Protein AF-A0A6B2DP30-F1 (afdb_monomer)

Nearest PDB structures (foldseek):
  4ln9-assembly1_B  TM=9.507E-01  e=2.732E-04  Amycolatopsis mediterranei
  5o16-assembly1_A  TM=8.780E-01  e=4.757E-04  Sorangium cellulosum
  6obv-assembly2_D  TM=8.969E-01  e=2.341E-03  Actinomadura vulgaris
  5o16-assembly2_B  TM=8.701E-01  e=2.509E-03  Sorangium cellulosum

Foldseek 3Di:
DDDDDDDDDDDDPDDDDQAQDDDQCVVVVFDQPPDSFWGGWDCDPVDRDIDTDGDDDCSNPVCQCVCDDPNHRDRDPVVVVVVVD

Secondary structure (DSSP, 8-state):
-PPPPP-------SPPPPTT----GGGGTPEEEEETTEEEEEE-TTSS-EEEE----TTT-GGGGG-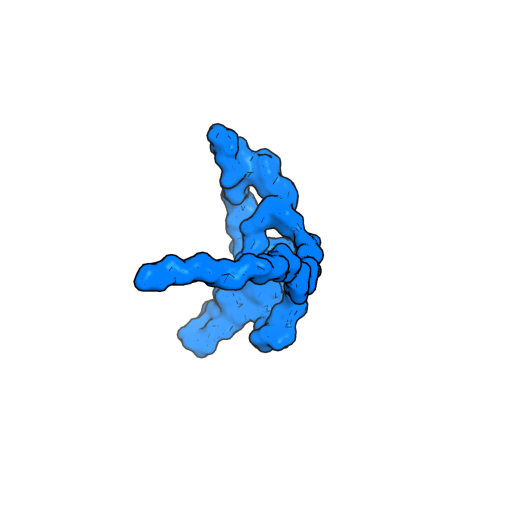EETTEE---HHHHHHTT-

Mean predicted aligned error: 6.68 Å

Radius of gyration: 19.58 Å; Cα contacts (8 Å, |Δi|>4): 80; chains: 1; bounding box: 40×49×52 Å

pLDDT: mean 89.42, std 7.94, range [62.16, 97.94]

Structure (mmCIF, N/CA/C/O backbone):
data_AF-A0A6B2DP30-F1
#
_entry.id   AF-A0A6B2DP30-F1
#
loop_
_atom_site.group_PDB
_atom_site.id
_atom_site.type_symbol
_atom_site.label_atom_id
_atom_site.label_alt_id
_atom_site.label_comp_id
_atom_site.label_asym_id
_atom_site.label_entity_id
_atom_site.label_seq_id
_atom_site.pdbx_PDB_ins_code
_atom_site.Cartn_x
_atom_site.Cartn_y
_atom_site.Cartn_z
_atom_site.occupancy
_atom_site.B_iso_or_equiv
_atom_site.auth_seq_id
_atom_site.auth_comp_id
_atom_site.auth_asym_id
_atom_site.auth_atom_id
_atom_site.pdbx_PDB_model_num
ATOM 1 N N . VAL A 1 1 ? -5.273 -39.362 27.756 1.00 71.25 1 VAL A N 1
ATOM 2 C CA . VAL A 1 1 ? -5.977 -38.137 28.195 1.00 71.25 1 VAL A CA 1
ATOM 3 C C . VAL A 1 1 ? -5.125 -36.982 27.725 1.00 71.25 1 VAL A C 1
ATOM 5 O O . VAL A 1 1 ? -3.940 -37.002 28.041 1.00 71.25 1 VAL A O 1
ATOM 8 N N . ASP A 1 2 ? -5.663 -36.067 26.923 1.00 77.00 2 ASP A N 1
ATOM 9 C CA . ASP A 1 2 ? -4.905 -34.881 26.520 1.00 77.00 2 ASP A CA 1
ATOM 10 C C . ASP A 1 2 ? -4.670 -33.984 27.736 1.00 77.00 2 ASP A C 1
ATOM 12 O O . ASP A 1 2 ? -5.582 -33.733 28.527 1.00 77.00 2 ASP A O 1
ATOM 16 N N . LEU A 1 3 ? -3.422 -33.553 27.911 1.00 85.12 3 LEU A N 1
ATOM 17 C CA . LEU A 1 3 ? -3.008 -32.677 29.001 1.00 85.12 3 LEU A CA 1
ATOM 18 C C . LEU A 1 3 ? -3.023 -31.216 28.524 1.00 85.12 3 LEU A C 1
ATOM 20 O O . LEU A 1 3 ? -2.685 -30.954 27.367 1.00 85.12 3 LEU A O 1
ATOM 24 N N . PRO A 1 4 ? -3.363 -30.249 29.397 1.00 82.31 4 PRO A N 1
ATOM 25 C CA . PRO A 1 4 ? -3.269 -28.835 29.058 1.00 82.31 4 PRO A CA 1
ATOM 26 C C . PRO A 1 4 ? -1.833 -28.461 28.681 1.00 82.31 4 PRO A C 1
ATOM 28 O O . PRO A 1 4 ? -0.885 -28.792 29.395 1.00 82.31 4 PRO A O 1
ATOM 31 N N . THR A 1 5 ? -1.665 -27.748 27.568 1.00 86.00 5 THR A N 1
ATOM 32 C CA . THR A 1 5 ? -0.356 -27.221 27.172 1.00 86.00 5 THR A CA 1
ATOM 33 C C . THR A 1 5 ? 0.097 -26.118 28.125 1.00 86.00 5 THR A C 1
ATOM 35 O O . THR A 1 5 ? -0.724 -25.388 28.680 1.00 86.00 5 THR A O 1
ATOM 38 N N . TYR A 1 6 ? 1.412 -25.957 28.266 1.00 88.94 6 TYR A N 1
ATOM 39 C CA . TYR A 1 6 ? 2.019 -24.898 29.069 1.00 88.94 6 TYR A CA 1
ATOM 40 C C . TYR A 1 6 ? 1.476 -23.504 28.708 1.00 88.94 6 TYR A C 1
ATOM 42 O O . TYR A 1 6 ? 1.405 -23.128 27.535 1.00 88.94 6 TYR A O 1
ATOM 50 N N . ALA A 1 7 ? 1.131 -22.718 29.729 1.00 89.06 7 ALA A N 1
ATOM 51 C CA . ALA A 1 7 ? 0.673 -21.346 29.564 1.00 89.06 7 ALA A CA 1
ATOM 52 C C . ALA A 1 7 ? 1.869 -20.414 29.318 1.00 89.06 7 ALA A C 1
ATOM 54 O O . ALA A 1 7 ? 2.392 -19.791 30.241 1.00 89.06 7 ALA A O 1
ATOM 55 N N . PHE A 1 8 ? 2.320 -20.326 28.065 1.00 91.50 8 PHE A N 1
ATOM 56 C CA . PHE A 1 8 ? 3.356 -19.367 27.680 1.00 91.50 8 PHE A CA 1
ATOM 57 C C . PHE A 1 8 ? 2.936 -17.941 28.051 1.00 91.50 8 PHE A C 1
ATOM 59 O O . PHE A 1 8 ? 1.830 -17.507 27.717 1.00 91.50 8 PHE A O 1
ATOM 66 N N . GLN A 1 9 ? 3.841 -17.177 28.672 1.00 89.31 9 GLN A N 1
ATOM 67 C CA . GLN A 1 9 ? 3.679 -15.728 28.726 1.00 89.31 9 GLN A CA 1
ATOM 68 C C . GLN A 1 9 ? 3.780 -15.165 27.306 1.00 89.31 9 GLN A C 1
ATOM 70 O O . GLN A 1 9 ? 4.813 -15.262 26.645 1.00 89.31 9 GLN A O 1
ATOM 75 N N . ARG A 1 10 ? 2.685 -14.574 26.827 1.00 88.75 10 ARG A N 1
ATOM 76 C CA . ARG A 1 10 ? 2.589 -14.008 25.480 1.00 88.75 10 ARG A CA 1
ATOM 77 C C . ARG A 1 10 ? 2.913 -12.521 25.521 1.00 88.75 10 ARG A C 1
ATOM 79 O O . ARG A 1 10 ? 2.009 -11.691 25.545 1.00 88.75 10 ARG A O 1
ATOM 86 N N . GLN A 1 11 ? 4.199 -12.192 25.502 1.00 93.69 11 GLN A N 1
ATOM 87 C CA . GLN A 1 11 ? 4.663 -10.830 25.246 1.00 93.69 11 GLN A CA 1
ATOM 88 C C . GLN A 1 11 ? 5.160 -10.706 23.802 1.00 93.69 11 GLN A C 1
ATOM 90 O O . GLN A 1 11 ? 5.825 -11.596 23.270 1.00 93.69 11 GLN A O 1
ATOM 95 N N . ARG A 1 12 ? 4.807 -9.599 23.142 1.00 89.44 12 ARG A N 1
ATOM 96 C CA . ARG A 1 12 ? 5.261 -9.299 21.782 1.00 89.44 12 ARG A CA 1
ATOM 97 C C . ARG A 1 12 ? 6.664 -8.697 21.846 1.00 89.44 12 ARG A C 1
ATOM 99 O O . ARG A 1 12 ? 6.828 -7.592 22.342 1.00 89.44 12 ARG A O 1
ATOM 106 N N . PHE A 1 13 ? 7.643 -9.403 21.290 1.00 91.25 13 PHE A N 1
ATOM 107 C CA . PHE A 1 13 ? 9.034 -8.944 21.162 1.00 91.25 13 PHE A CA 1
ATOM 108 C C . PHE A 1 13 ? 9.403 -8.595 19.711 1.00 91.25 13 PHE A C 1
ATOM 110 O O . PHE A 1 13 ? 10.540 -8.759 19.284 1.00 91.25 13 PHE A O 1
ATOM 117 N N . TRP A 1 14 ? 8.421 -8.138 18.933 1.00 88.44 14 TRP A N 1
ATOM 118 C CA . TRP A 1 14 ? 8.635 -7.680 17.562 1.00 88.44 14 TRP A CA 1
ATOM 119 C C . TRP A 1 14 ? 8.860 -6.167 17.537 1.00 88.44 14 TRP A C 1
ATOM 121 O O . TRP A 1 14 ? 8.138 -5.465 18.250 1.00 88.44 14 TRP A O 1
ATOM 131 N N . PRO A 1 15 ? 9.768 -5.652 16.685 1.00 83.56 15 PRO A N 1
ATOM 132 C CA . PRO A 1 15 ? 9.903 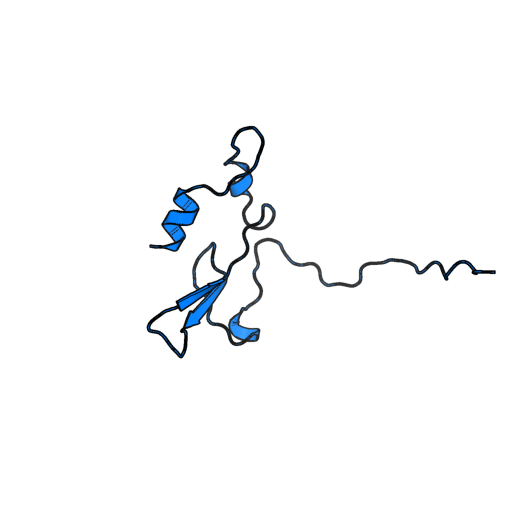-4.218 16.462 1.00 83.56 15 PRO A CA 1
ATOM 133 C C . PRO A 1 15 ? 8.559 -3.572 16.104 1.00 83.56 15 PRO A C 1
ATOM 135 O O . PRO A 1 15 ? 7.748 -4.135 15.356 1.00 83.56 15 PRO A O 1
ATOM 138 N N . GLU A 1 16 ? 8.308 -2.386 16.649 1.00 81.44 16 GLU A N 1
ATOM 139 C CA . GLU A 1 16 ? 7.137 -1.599 16.279 1.00 81.44 16 GLU A CA 1
ATOM 140 C C . GLU A 1 16 ? 7.376 -0.912 14.935 1.00 81.44 16 GLU A C 1
ATOM 142 O O . GLU A 1 16 ? 8.369 -0.215 14.737 1.00 81.44 16 GLU A O 1
ATOM 147 N N 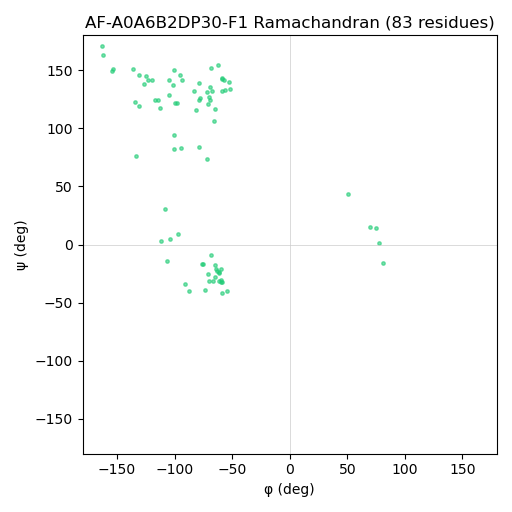. ALA A 1 17 ? 6.460 -1.127 13.991 1.00 73.00 17 ALA A N 1
ATOM 148 C CA . ALA A 1 17 ? 6.491 -0.429 12.717 1.00 73.00 17 ALA A CA 1
ATOM 149 C C . ALA A 1 17 ? 5.917 0.978 12.909 1.00 73.00 17 ALA A C 1
ATOM 151 O O . ALA A 1 17 ? 4.778 1.121 13.353 1.00 73.00 17 ALA A O 1
ATOM 152 N N . THR A 1 18 ? 6.676 2.012 12.547 1.00 73.50 18 THR A N 1
ATOM 153 C CA . THR A 1 18 ? 6.163 3.386 12.526 1.00 73.50 18 THR A CA 1
ATOM 154 C C . THR A 1 18 ? 5.163 3.541 11.371 1.00 73.50 18 THR A C 1
ATOM 156 O O . THR A 1 18 ? 5.541 3.317 10.216 1.00 73.50 18 THR A O 1
ATOM 159 N N . PRO A 1 19 ? 3.897 3.919 11.632 1.00 66.12 19 PRO A N 1
ATOM 160 C CA . PRO A 1 19 ? 2.929 4.200 10.574 1.00 66.12 19 PRO A CA 1
ATOM 161 C C . PRO A 1 19 ? 3.451 5.302 9.640 1.00 66.12 19 PRO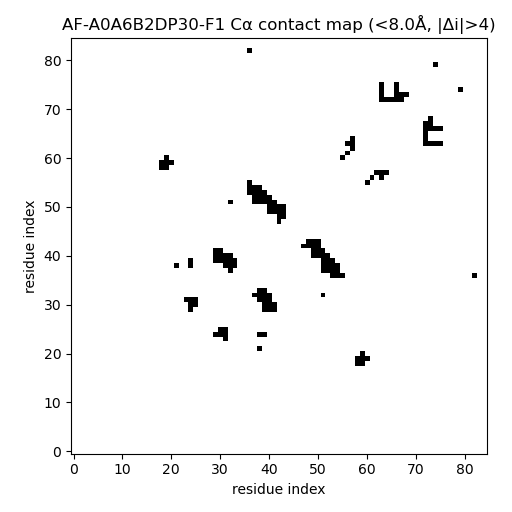 A C 1
ATOM 163 O O . PRO A 1 19 ? 4.105 6.238 10.091 1.00 66.12 19 PRO A O 1
ATOM 166 N N . GLY A 1 20 ? 3.207 5.183 8.334 1.00 62.16 20 GLY A N 1
ATOM 167 C CA . GLY A 1 20 ? 3.653 6.182 7.349 1.00 62.16 20 GLY A CA 1
ATOM 168 C C . GLY A 1 20 ? 5.119 6.075 6.908 1.00 62.16 20 GLY A C 1
ATOM 169 O O . GLY A 1 20 ? 5.467 6.616 5.863 1.00 62.16 20 GLY A O 1
ATOM 170 N N . ARG A 1 21 ? 5.979 5.339 7.627 1.00 63.62 21 ARG A N 1
ATOM 171 C CA . ARG A 1 21 ? 7.370 5.100 7.212 1.00 63.62 21 ARG A CA 1
ATOM 172 C C . ARG A 1 21 ? 7.492 3.716 6.577 1.00 63.62 21 ARG A C 1
ATOM 174 O O . ARG A 1 21 ? 7.644 2.713 7.271 1.00 63.62 21 ARG A O 1
ATOM 181 N N . GLY A 1 22 ? 7.396 3.658 5.249 1.00 65.25 22 GLY A N 1
ATOM 182 C CA . GLY A 1 22 ? 7.800 2.469 4.497 1.00 65.25 22 GLY A CA 1
ATOM 183 C C . GLY A 1 22 ? 9.277 2.156 4.758 1.00 65.25 22 GLY A C 1
ATOM 184 O O . GLY A 1 22 ? 10.082 3.073 4.930 1.00 65.25 22 GLY A O 1
ATOM 185 N N . GLY A 1 23 ? 9.635 0.871 4.837 1.00 74.50 23 GLY A N 1
ATOM 186 C CA . GLY A 1 23 ? 11.045 0.472 4.864 1.00 74.50 23 GLY A CA 1
ATOM 187 C C . GLY A 1 23 ? 11.751 0.885 3.570 1.00 74.50 23 GLY A C 1
ATOM 188 O O . GLY A 1 23 ? 11.096 1.031 2.538 1.00 74.50 23 GLY A O 1
ATOM 189 N N . ASP A 1 24 ? 13.073 1.076 3.615 1.00 83.94 24 ASP A N 1
ATOM 190 C CA . ASP A 1 24 ? 13.842 1.343 2.395 1.00 83.94 24 ASP A CA 1
ATOM 191 C C . ASP A 1 24 ? 13.797 0.111 1.486 1.00 83.94 24 ASP A C 1
ATOM 193 O O . ASP A 1 24 ? 14.425 -0.914 1.760 1.00 83.94 24 ASP A O 1
ATOM 197 N N . VAL A 1 25 ? 13.027 0.210 0.403 1.00 89.25 25 VAL A N 1
ATOM 198 C CA . VAL A 1 25 ? 12.801 -0.885 -0.548 1.00 89.25 25 VAL A CA 1
ATOM 199 C C . VAL A 1 25 ? 14.082 -1.290 -1.280 1.00 89.25 25 VAL A C 1
ATOM 201 O O . VAL A 1 25 ? 14.182 -2.421 -1.756 1.00 89.25 25 VAL A O 1
ATOM 204 N N . ARG A 1 26 ? 15.111 -0.429 -1.267 1.00 88.50 26 ARG A N 1
ATOM 205 C CA . ARG A 1 26 ?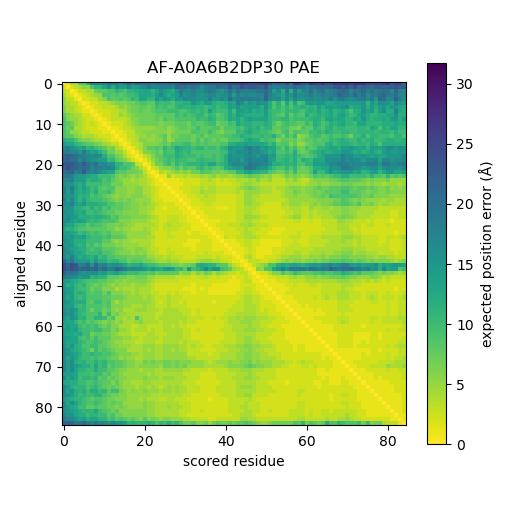 16.444 -0.756 -1.789 1.00 88.50 26 ARG A CA 1
ATOM 206 C C . ARG A 1 26 ? 17.093 -1.914 -1.042 1.00 88.50 26 ARG A C 1
ATOM 208 O O . ARG A 1 26 ? 17.814 -2.693 -1.656 1.00 88.50 26 ARG A O 1
ATOM 215 N N . ALA A 1 27 ? 16.804 -2.080 0.252 1.00 88.00 27 ALA A N 1
ATOM 216 C CA . ALA A 1 27 ? 17.299 -3.216 1.031 1.00 88.00 27 ALA A CA 1
ATOM 217 C C . ALA A 1 27 ? 16.746 -4.563 0.528 1.00 88.00 27 ALA A C 1
ATOM 219 O O . ALA A 1 27 ? 17.350 -5.604 0.769 1.00 88.00 27 ALA A O 1
ATOM 220 N N . ALA A 1 28 ? 15.620 -4.538 -0.191 1.00 88.06 28 ALA A N 1
ATOM 221 C CA . ALA A 1 28 ? 15.029 -5.692 -0.860 1.00 88.06 28 ALA A CA 1
ATOM 222 C C . ALA A 1 28 ? 15.405 -5.781 -2.355 1.00 88.06 28 ALA A C 1
ATOM 224 O O . ALA A 1 28 ? 14.825 -6.585 -3.077 1.00 88.06 28 ALA A O 1
ATOM 225 N N . GLY A 1 29 ? 16.346 -4.956 -2.833 1.00 89.75 29 GLY A N 1
ATOM 226 C CA . GLY A 1 29 ? 16.752 -4.910 -4.241 1.00 89.75 29 GLY A CA 1
ATOM 227 C C . GLY A 1 29 ? 15.748 -4.218 -5.169 1.00 89.75 29 GLY A C 1
ATOM 228 O O . GLY A 1 29 ? 15.852 -4.363 -6.383 1.00 89.75 29 GLY A O 1
ATOM 229 N N . LEU A 1 30 ? 14.778 -3.480 -4.621 1.00 91.44 30 LEU A N 1
ATOM 230 C CA . LEU A 1 30 ? 13.746 -2.792 -5.396 1.00 91.44 30 LEU A CA 1
ATOM 231 C C . LEU A 1 30 ? 14.060 -1.299 -5.546 1.00 91.44 30 LEU A C 1
ATOM 233 O O . LEU A 1 30 ? 14.658 -0.677 -4.662 1.00 91.44 30 LEU A O 1
ATOM 237 N N . GLY A 1 31 ? 13.607 -0.704 -6.650 1.00 91.88 31 GLY A N 1
ATOM 238 C CA . GLY A 1 31 ? 13.664 0.740 -6.852 1.00 91.88 31 GLY A CA 1
ATOM 239 C C . GLY A 1 31 ? 12.543 1.455 -6.085 1.00 91.88 31 GLY A C 1
ATOM 240 O O . GLY A 1 31 ? 11.415 0.960 -6.075 1.00 91.88 31 GLY A O 1
ATOM 241 N N . PRO A 1 32 ? 12.798 2.609 -5.439 1.00 92.12 32 PRO A N 1
ATOM 242 C CA . PRO A 1 32 ? 11.725 3.420 -4.869 1.00 92.12 32 PRO A CA 1
ATOM 243 C C . PRO A 1 32 ? 10.880 4.040 -5.987 1.00 92.12 32 PRO A C 1
ATOM 245 O O . PRO A 1 32 ? 11.429 4.594 -6.935 1.00 92.12 32 PRO A O 1
ATOM 248 N N . ALA A 1 33 ? 9.553 4.007 -5.850 1.00 92.81 33 ALA A N 1
ATOM 249 C CA . ALA A 1 33 ? 8.659 4.608 -6.848 1.00 92.81 33 ALA A CA 1
ATOM 250 C C . ALA A 1 33 ? 8.589 6.146 -6.763 1.00 92.81 33 ALA A C 1
ATOM 252 O O . ALA A 1 33 ? 8.116 6.789 -7.689 1.00 92.81 33 ALA A O 1
ATOM 253 N N . GLY A 1 34 ? 9.032 6.747 -5.649 1.00 89.69 34 GLY A N 1
ATOM 254 C CA . GLY A 1 34 ? 9.007 8.204 -5.461 1.00 89.69 34 GLY A CA 1
ATOM 255 C C . GLY A 1 34 ? 7.604 8.804 -5.306 1.00 89.69 34 GLY A C 1
ATOM 256 O O . GLY A 1 34 ? 7.452 10.016 -5.407 1.00 89.69 34 GLY A O 1
ATOM 257 N N . HIS A 1 35 ? 6.593 7.975 -5.038 1.00 90.81 35 HIS A N 1
ATOM 258 C CA . HIS A 1 35 ? 5.188 8.367 -5.045 1.00 90.81 35 HIS A CA 1
ATOM 259 C C . HIS 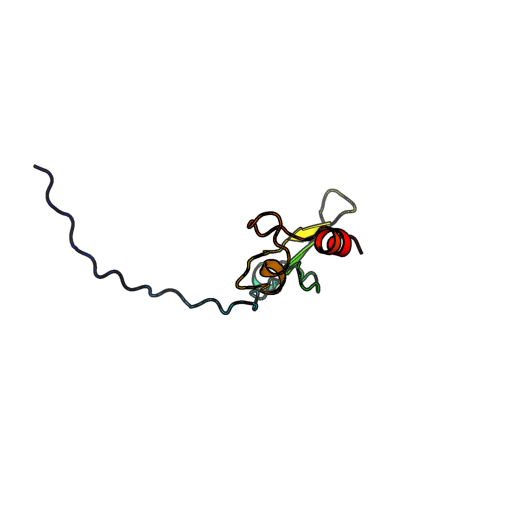A 1 35 ? 4.530 8.146 -3.662 1.00 90.81 35 HIS A C 1
ATOM 261 O O . HIS A 1 35 ? 4.790 7.128 -3.021 1.00 90.81 35 HIS A O 1
ATOM 267 N N . PRO A 1 36 ? 3.634 9.028 -3.174 1.00 88.56 36 PRO A N 1
ATOM 268 C CA . PRO A 1 36 ? 3.042 8.911 -1.829 1.00 88.56 36 PRO A CA 1
ATOM 269 C C . PRO A 1 36 ? 2.214 7.637 -1.568 1.00 88.56 36 PRO A C 1
ATOM 271 O O . PRO A 1 36 ? 2.025 7.236 -0.414 1.00 88.56 36 PRO A O 1
ATOM 274 N N . LEU A 1 37 ? 1.695 7.007 -2.626 1.00 91.38 37 LEU A N 1
ATOM 275 C CA . LEU A 1 37 ? 0.886 5.780 -2.551 1.00 91.38 37 LEU A CA 1
ATOM 276 C C . LEU A 1 37 ? 1.628 4.522 -3.028 1.00 91.38 37 LEU A C 1
ATOM 278 O O . LEU A 1 37 ? 1.164 3.412 -2.761 1.00 91.38 37 LEU A O 1
ATOM 282 N N . LEU A 1 38 ? 2.772 4.674 -3.707 1.00 92.31 38 LEU A N 1
ATOM 283 C CA . LEU A 1 38 ? 3.545 3.562 -4.271 1.00 92.31 38 LEU A CA 1
ATOM 284 C C . LEU A 1 38 ? 4.920 3.516 -3.600 1.00 92.31 38 LEU A C 1
ATOM 286 O O . LEU A 1 38 ? 5.659 4.493 -3.584 1.00 92.31 38 LEU A O 1
ATOM 290 N N . GLY A 1 39 ? 5.261 2.366 -3.027 1.00 90.25 39 GLY A N 1
ATOM 291 C CA . GLY A 1 39 ? 6.516 2.161 -2.311 1.00 90.25 39 GLY A CA 1
ATOM 292 C C . GLY A 1 39 ? 7.663 1.725 -3.217 1.00 90.25 39 GLY A C 1
ATOM 293 O O . GLY A 1 39 ? 8.783 2.206 -3.050 1.00 90.25 39 GLY A O 1
ATOM 294 N N . ALA A 1 40 ? 7.397 0.841 -4.182 1.00 94.19 40 ALA A N 1
ATOM 295 C CA . ALA A 1 40 ? 8.424 0.301 -5.068 1.00 94.19 40 ALA A CA 1
ATOM 296 C C . ALA A 1 40 ? 7.979 0.250 -6.531 1.00 94.19 40 ALA A C 1
ATOM 298 O O . ALA A 1 40 ? 6.792 0.081 -6.817 1.00 94.19 40 ALA A O 1
ATOM 299 N N . ALA A 1 41 ? 8.960 0.358 -7.424 1.00 94.56 41 ALA A N 1
ATOM 300 C CA . ALA A 1 41 ? 8.841 0.213 -8.866 1.00 94.56 41 ALA A CA 1
ATOM 301 C C . ALA A 1 41 ? 9.862 -0.821 -9.362 1.00 94.56 41 ALA A C 1
ATOM 303 O O . ALA A 1 41 ? 11.011 -0.841 -8.907 1.00 94.56 41 ALA A O 1
ATOM 304 N N . VAL A 1 42 ? 9.434 -1.681 -10.282 1.00 94.81 42 VAL A N 1
ATOM 305 C CA . VAL A 1 42 ? 10.253 -2.737 -10.886 1.00 94.81 42 VAL A CA 1
ATOM 306 C C . VAL A 1 42 ? 10.023 -2.732 -12.389 1.00 94.81 42 VAL A C 1
ATOM 308 O O . VAL A 1 42 ? 8.887 -2.879 -12.829 1.00 94.81 42 VAL A O 1
ATOM 311 N N . GLU A 1 43 ? 11.089 -2.573 -13.166 1.00 93.75 43 GLU A N 1
ATOM 312 C CA . GLU A 1 43 ? 11.050 -2.772 -14.616 1.00 93.75 43 GLU A CA 1
ATOM 313 C C . GLU A 1 43 ? 10.915 -4.270 -14.921 1.00 93.75 43 GLU A C 1
ATOM 315 O O . GLU A 1 43 ? 11.612 -5.101 -14.328 1.00 93.75 43 GLU A O 1
ATOM 320 N N . LEU A 1 44 ? 9.974 -4.633 -15.789 1.00 93.44 44 LEU A N 1
ATOM 321 C CA . LEU A 1 44 ? 9.728 -6.025 -16.149 1.00 93.44 44 LEU A CA 1
ATOM 322 C C . LEU A 1 44 ? 10.714 -6.466 -17.232 1.00 93.44 44 LEU A C 1
ATOM 324 O O . LEU A 1 44 ? 10.884 -5.797 -18.238 1.00 93.44 44 LEU A O 1
ATOM 328 N N . ALA A 1 45 ? 11.343 -7.627 -17.053 1.00 90.19 45 ALA A N 1
ATOM 329 C CA . ALA A 1 45 ? 12.371 -8.093 -17.987 1.00 90.19 45 ALA A CA 1
ATOM 330 C C . ALA A 1 45 ? 11.824 -8.538 -19.361 1.00 90.19 45 ALA A C 1
ATOM 332 O O . ALA A 1 45 ? 12.564 -8.532 -20.338 1.00 90.19 45 ALA A O 1
ATOM 333 N N . ASP A 1 46 ? 10.559 -8.961 -19.422 1.00 89.56 46 ASP A N 1
ATOM 334 C CA . ASP A 1 46 ? 9.924 -9.556 -20.615 1.00 89.56 46 ASP A CA 1
ATOM 335 C C . ASP A 1 46 ? 8.975 -8.578 -21.339 1.00 89.56 46 ASP A C 1
ATOM 337 O O . ASP A 1 46 ? 8.258 -8.951 -22.263 1.00 89.56 46 ASP A O 1
ATOM 341 N N . ALA A 1 47 ? 8.910 -7.319 -20.896 1.00 84.69 47 ALA A N 1
ATOM 342 C CA . ALA A 1 47 ? 8.003 -6.329 -21.462 1.00 84.69 47 ALA A CA 1
ATOM 343 C C . ALA A 1 47 ? 8.529 -4.906 -21.273 1.00 84.69 47 ALA A C 1
ATOM 345 O O . ALA A 1 47 ? 9.134 -4.601 -20.250 1.00 84.69 47 ALA A O 1
ATOM 346 N N . ASP A 1 48 ? 8.175 -4.009 -22.196 1.00 89.00 48 ASP A N 1
ATOM 347 C CA . ASP A 1 48 ? 8.336 -2.563 -22.015 1.00 89.00 48 ASP A CA 1
ATOM 348 C C . ASP A 1 48 ? 7.299 -2.058 -20.992 1.00 89.00 48 ASP A C 1
ATOM 350 O O . ASP A 1 48 ? 6.270 -1.472 -21.340 1.00 89.00 48 ASP A O 1
ATOM 354 N N . GLY A 1 49 ? 7.512 -2.365 -19.710 1.00 92.75 49 GLY A N 1
ATOM 355 C CA . GLY A 1 49 ? 6.543 -2.088 -18.656 1.00 92.75 49 GLY A CA 1
ATOM 356 C C . GLY A 1 49 ? 7.117 -2.115 -17.244 1.00 92.75 49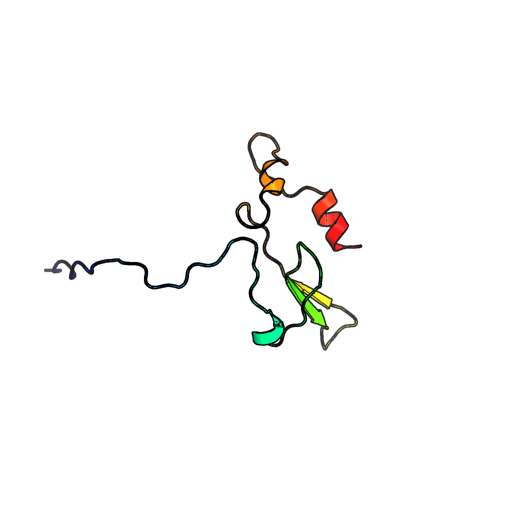 GLY A C 1
ATOM 357 O O . GLY A 1 49 ? 8.184 -2.663 -16.976 1.00 92.75 49 GLY A O 1
ATOM 358 N N . PHE A 1 50 ? 6.356 -1.532 -16.318 1.00 93.62 50 PHE A N 1
ATOM 359 C CA . PHE A 1 50 ? 6.720 -1.424 -14.908 1.00 93.62 50 PHE A CA 1
ATOM 360 C C . PHE A 1 50 ? 5.652 -2.050 -14.009 1.00 93.62 50 PHE A C 1
ATOM 362 O O . PHE A 1 50 ? 4.452 -1.884 -14.229 1.00 93.62 50 PHE A O 1
ATOM 369 N N . LEU A 1 51 ? 6.097 -2.726 -12.952 1.00 93.88 51 LEU A N 1
ATOM 370 C CA . LEU A 1 51 ? 5.277 -3.135 -11.820 1.00 93.88 51 LEU A CA 1
ATOM 371 C C . LEU A 1 51 ? 5.483 -2.155 -10.666 1.00 93.88 51 LEU A C 1
ATOM 373 O O . LEU A 1 51 ? 6.588 -2.020 -10.138 1.00 93.88 51 LEU A O 1
ATOM 377 N N . PHE A 1 52 ? 4.392 -1.541 -10.220 1.00 94.88 52 PHE A N 1
ATOM 378 C CA . PHE A 1 52 ? 4.372 -0.714 -9.021 1.00 94.88 52 PHE A CA 1
ATOM 379 C C . PHE A 1 52 ? 3.695 -1.450 -7.868 1.00 94.88 52 PHE A C 1
ATOM 381 O O . PHE A 1 52 ? 2.693 -2.141 -8.052 1.00 94.88 52 PHE A O 1
ATOM 388 N N . THR A 1 53 ? 4.225 -1.289 -6.658 1.00 93.38 53 THR A N 1
ATOM 389 C CA . THR A 1 53 ? 3.642 -1.876 -5.443 1.00 93.38 53 THR A CA 1
ATOM 390 C C . THR A 1 53 ? 3.509 -0.834 -4.343 1.00 93.38 53 THR A C 1
ATOM 392 O O . THR A 1 53 ? 4.333 0.070 -4.214 1.00 93.38 53 THR A O 1
ATOM 395 N N . GLY A 1 54 ? 2.465 -0.958 -3.528 1.00 90.06 54 GLY A N 1
ATOM 396 C CA . GLY A 1 54 ? 2.165 -0.043 -2.432 1.00 90.06 54 GLY A CA 1
ATOM 397 C C . GLY A 1 54 ? 1.184 -0.661 -1.441 1.00 90.06 54 GLY A C 1
ATOM 398 O O . GLY A 1 54 ? 0.621 -1.729 -1.684 1.00 90.06 54 GLY A O 1
ATOM 399 N N . ARG A 1 55 ? 0.982 0.005 -0.301 1.00 90.31 55 ARG A N 1
ATOM 400 C CA . ARG A 1 55 ? 0.016 -0.413 0.722 1.00 90.31 55 ARG A CA 1
ATOM 401 C C . ARG A 1 55 ? -0.848 0.769 1.126 1.00 90.31 55 ARG A C 1
ATOM 403 O O . ARG A 1 55 ? -0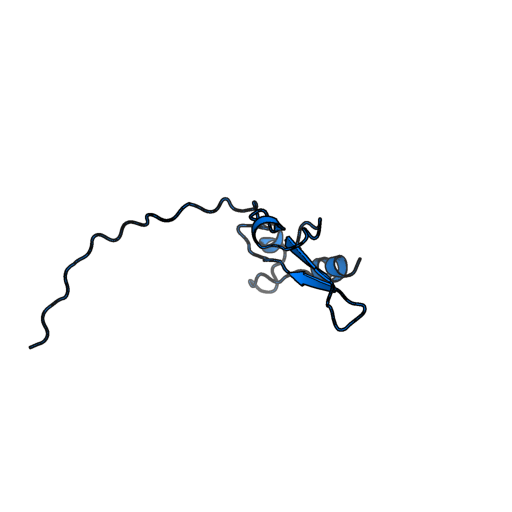.334 1.728 1.692 1.00 90.31 55 ARG A O 1
ATOM 410 N N . LEU A 1 56 ? -2.154 0.643 0.916 1.00 91.19 56 LEU A N 1
ATOM 411 C CA . LEU A 1 56 ? -3.150 1.606 1.376 1.00 91.19 56 LEU A CA 1
ATOM 412 C C . LEU A 1 56 ? -3.763 1.109 2.686 1.00 91.19 56 LEU A C 1
ATOM 414 O O . LEU A 1 56 ? -4.299 0.003 2.752 1.00 91.19 56 LEU A O 1
ATOM 418 N N . SER A 1 57 ? -3.653 1.899 3.750 1.00 91.06 57 SER A N 1
ATOM 419 C CA . SER A 1 57 ? -4.284 1.592 5.036 1.00 91.06 57 SER A CA 1
ATOM 420 C C . SER A 1 57 ? -4.537 2.861 5.836 1.00 91.06 57 SER A C 1
ATOM 422 O O . SER A 1 57 ? -3.745 3.794 5.760 1.00 91.06 57 SER A O 1
ATOM 424 N N . LEU A 1 58 ? -5.588 2.883 6.661 1.00 92.94 58 LEU A N 1
ATOM 425 C CA . LEU A 1 58 ? -5.924 4.057 7.482 1.00 92.94 58 LEU A CA 1
ATOM 426 C C . LEU A 1 58 ? -4.769 4.553 8.374 1.00 92.94 58 LEU A C 1
ATOM 428 O O . LEU A 1 58 ? -4.564 5.760 8.433 1.00 92.94 58 LEU A O 1
ATOM 432 N N . PRO A 1 59 ? -3.959 3.685 9.020 1.00 90.62 59 PRO A N 1
ATOM 433 C CA . PRO A 1 59 ? -2.820 4.165 9.803 1.00 90.62 59 PRO A CA 1
ATOM 434 C C . PRO A 1 59 ? -1.737 4.857 8.965 1.00 90.62 59 PRO A C 1
ATOM 436 O O . PRO A 1 59 ? -1.004 5.689 9.487 1.00 90.62 59 PRO A O 1
ATOM 439 N N . THR A 1 60 ? -1.595 4.483 7.689 1.00 87.94 60 THR A N 1
ATOM 440 C CA . THR A 1 60 ? -0.570 5.040 6.786 1.00 87.94 60 THR A CA 1
ATOM 441 C C . THR A 1 60 ? -1.111 6.261 6.032 1.00 87.94 60 THR A C 1
ATOM 443 O O . THR A 1 60 ? -0.375 7.212 5.794 1.00 87.94 60 THR A O 1
ATOM 446 N N . HIS A 1 61 ? -2.405 6.255 5.706 1.00 91.50 61 HIS A N 1
ATOM 447 C CA . HIS A 1 61 ? -3.105 7.271 4.920 1.00 91.50 61 HIS A CA 1
ATOM 448 C C . HIS A 1 61 ? -4.432 7.643 5.609 1.00 91.50 61 HIS A C 1
ATOM 450 O O . HIS A 1 61 ? -5.495 7.198 5.170 1.00 91.50 61 HIS A O 1
ATOM 456 N N . PRO A 1 62 ? -4.404 8.442 6.695 1.00 92.94 62 PRO A N 1
ATOM 457 C CA . PRO A 1 62 ? -5.603 8.744 7.487 1.00 92.94 62 PRO A CA 1
ATOM 458 C C . PRO A 1 62 ? -6.719 9.431 6.693 1.00 92.94 62 PRO A C 1
ATOM 460 O O . PRO A 1 62 ? -7.892 9.179 6.954 1.00 92.94 62 PRO A O 1
ATOM 463 N N . TRP A 1 63 ? -6.357 10.218 5.675 1.00 94.75 63 TRP A N 1
ATOM 464 C CA . TRP A 1 63 ? -7.290 10.905 4.775 1.00 94.75 63 TRP A CA 1
ATOM 465 C C . TRP A 1 63 ? -8.224 9.945 4.019 1.00 94.75 63 TRP A C 1
ATOM 467 O O . TRP A 1 63 ? -9.304 10.346 3.598 1.00 94.75 63 TRP A O 1
ATOM 477 N N . LEU A 1 64 ? -7.870 8.658 3.881 1.00 95.75 64 LEU A N 1
ATOM 478 C CA . LEU A 1 64 ? -8.768 7.662 3.287 1.00 95.75 64 LEU A CA 1
ATOM 479 C C . LEU A 1 64 ? -10.078 7.533 4.077 1.00 95.75 64 LEU A C 1
ATOM 481 O O . LEU A 1 64 ? -11.120 7.289 3.476 1.00 95.75 64 LEU A O 1
ATOM 485 N N . ALA A 1 65 ? -10.049 7.733 5.401 1.00 97.12 65 ALA A N 1
ATOM 486 C CA . ALA A 1 65 ? -11.248 7.670 6.239 1.00 97.12 65 ALA A CA 1
ATOM 487 C C . ALA A 1 65 ? -12.287 8.747 5.872 1.00 97.12 65 ALA A C 1
ATOM 489 O O . ALA A 1 65 ? -13.479 8.571 6.125 1.00 97.12 65 ALA A O 1
ATOM 490 N N . GLU A 1 66 ? -11.849 9.839 5.242 1.00 96.50 66 GLU A N 1
ATOM 491 C CA . GLU A 1 66 ? -12.709 10.946 4.823 1.00 96.50 66 GLU A CA 1
ATOM 492 C C . GLU A 1 66 ? -13.538 10.595 3.575 1.00 96.50 66 GLU A C 1
ATOM 494 O O . GLU A 1 66 ? -14.558 11.231 3.314 1.00 96.50 66 GLU A O 1
ATOM 499 N N . HIS A 1 67 ? -13.173 9.538 2.835 1.00 97.62 67 HIS A N 1
ATOM 500 C CA . HIS A 1 67 ? -13.951 9.040 1.700 1.00 97.62 67 HIS A CA 1
ATOM 501 C C . HIS A 1 67 ? -14.792 7.819 2.077 1.00 97.62 67 HIS A C 1
ATOM 503 O O . HIS A 1 67 ? -14.438 6.661 1.842 1.00 97.62 67 HIS A O 1
ATOM 509 N N . THR A 1 68 ? -15.948 8.097 2.673 1.00 97.94 68 THR A N 1
ATOM 510 C CA . THR A 1 68 ? -16.876 7.072 3.155 1.00 97.94 68 THR A CA 1
ATOM 511 C C . THR A 1 68 ? -18.183 7.099 2.365 1.00 97.94 68 THR A C 1
ATOM 513 O O . THR A 1 68 ? -18.881 8.111 2.322 1.00 97.94 68 THR A O 1
ATOM 516 N N . ILE A 1 69 ? -18.564 5.957 1.788 1.00 97.69 69 ILE A N 1
ATOM 517 C CA . ILE A 1 69 ? -19.827 5.772 1.063 1.00 97.69 69 ILE A CA 1
ATOM 518 C C . ILE A 1 69 ? -20.692 4.812 1.872 1.00 97.69 69 ILE A C 1
ATOM 520 O O . ILE A 1 69 ? -20.322 3.660 2.086 1.00 97.69 69 ILE A O 1
ATOM 524 N N . ARG A 1 70 ? -21.853 5.286 2.343 1.00 97.12 70 ARG A N 1
ATOM 525 C CA . ARG A 1 70 ? -22.792 4.484 3.155 1.00 97.12 70 ARG A CA 1
ATOM 526 C C . ARG A 1 70 ? -22.116 3.791 4.353 1.00 97.12 70 ARG A C 1
ATOM 528 O O . ARG A 1 70 ? -22.353 2.617 4.616 1.00 97.12 70 ARG A O 1
ATOM 535 N N . GLY A 1 71 ? -21.247 4.515 5.060 1.00 96.50 71 GLY A N 1
ATOM 536 C CA . GLY A 1 71 ? -20.539 4.009 6.244 1.00 96.50 71 GLY A CA 1
ATOM 537 C C . GLY A 1 71 ? -19.353 3.082 5.950 1.00 96.50 71 GLY A C 1
ATOM 538 O O . GLY A 1 71 ? -18.709 2.622 6.886 1.00 96.50 71 GLY A O 1
ATOM 539 N N . THR A 1 72 ? -19.040 2.822 4.678 1.00 97.50 72 THR A N 1
ATOM 540 C CA . THR A 1 72 ? -17.872 2.028 4.271 1.00 97.50 72 THR A CA 1
ATOM 541 C C . THR A 1 72 ? -16.785 2.944 3.721 1.00 97.50 72 THR A C 1
ATOM 543 O O . THR A 1 72 ? -17.054 3.746 2.827 1.00 97.50 72 THR A O 1
ATOM 546 N N . VAL A 1 73 ? -15.560 2.818 4.233 1.00 97.75 73 VAL A N 1
ATOM 547 C CA . VAL A 1 73 ? -14.389 3.515 3.683 1.00 97.75 73 VAL A CA 1
ATOM 548 C C . VAL A 1 73 ? -14.047 2.913 2.322 1.00 97.75 73 VAL A C 1
ATOM 550 O O . VAL A 1 73 ? -13.827 1.706 2.214 1.00 97.75 73 VAL A O 1
ATOM 553 N N . VAL A 1 74 ? -13.997 3.751 1.290 1.00 96.81 74 VAL A N 1
ATOM 554 C CA . VAL A 1 74 ? -13.678 3.361 -0.089 1.00 96.81 74 VAL A CA 1
ATOM 555 C C . VAL A 1 74 ? -12.499 4.208 -0.565 1.00 96.81 74 VAL A C 1
ATOM 557 O O . VAL A 1 74 ? -12.370 5.368 -0.191 1.00 96.81 74 VAL A O 1
ATOM 560 N N . VAL A 1 75 ? -11.612 3.648 -1.387 1.00 96.31 75 VAL A N 1
ATOM 561 C CA . VAL A 1 75 ? -10.538 4.444 -2.003 1.00 96.31 75 VAL A CA 1
ATOM 562 C C . VAL A 1 75 ? -11.161 5.380 -3.050 1.00 96.31 75 VAL A C 1
ATOM 564 O O . VAL A 1 75 ? -11.874 4.884 -3.926 1.00 96.31 75 VAL A O 1
ATOM 567 N N . PRO A 1 76 ? -10.917 6.706 -3.003 1.00 97.00 76 PRO A N 1
ATOM 568 C CA . PRO A 1 76 ? -11.456 7.617 -4.008 1.00 97.00 76 PRO A CA 1
ATOM 569 C C . PRO A 1 76 ? -10.995 7.254 -5.419 1.00 97.00 76 PRO A C 1
ATOM 571 O O . PRO A 1 76 ? -9.823 6.948 -5.636 1.00 97.00 76 PRO A O 1
ATOM 574 N N . GLY A 1 77 ? -11.882 7.397 -6.406 1.00 96.19 77 GLY A N 1
ATOM 575 C CA . GLY A 1 77 ? -11.517 7.204 -7.814 1.00 96.19 77 GLY A CA 1
ATOM 576 C C . GLY A 1 77 ? -10.394 8.140 -8.281 1.00 96.19 77 GLY A C 1
ATOM 577 O O . GLY A 1 77 ? -9.553 7.736 -9.074 1.00 96.19 77 GLY A O 1
ATOM 578 N N . THR A 1 78 ? -10.311 9.357 -7.734 1.00 95.44 78 THR A N 1
ATOM 579 C CA . THR A 1 78 ? -9.217 10.302 -8.020 1.00 95.44 78 THR A CA 1
ATOM 580 C C . THR A 1 78 ? -7.866 9.828 -7.491 1.00 95.44 78 THR A C 1
ATOM 582 O O . THR A 1 78 ? -6.851 10.097 -8.120 1.00 95.44 78 THR A O 1
ATOM 585 N N . ALA A 1 79 ? -7.840 9.080 -6.384 1.00 94.75 79 ALA A N 1
ATOM 586 C CA . ALA A 1 79 ? -6.608 8.479 -5.881 1.00 94.75 79 ALA A CA 1
ATOM 587 C C . ALA A 1 79 ? -6.119 7.346 -6.793 1.00 94.75 79 ALA A C 1
ATOM 589 O O . ALA A 1 79 ? -4.918 7.140 -6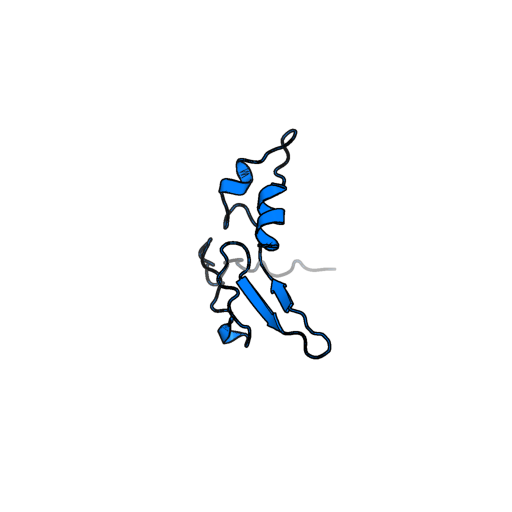.895 1.00 94.75 79 ALA A O 1
ATOM 590 N N . LEU A 1 80 ? -7.034 6.631 -7.460 1.00 94.06 80 LEU A N 1
ATOM 591 C CA . LEU A 1 80 ? -6.685 5.643 -8.485 1.00 94.06 80 LEU A CA 1
ATOM 592 C C . LEU A 1 80 ? -6.228 6.310 -9.785 1.00 94.06 80 LEU A C 1
ATOM 594 O O . LEU A 1 80 ? -5.283 5.829 -10.397 1.00 94.06 80 LEU A O 1
ATOM 598 N N . LEU A 1 81 ? -6.876 7.411 -10.187 1.00 96.25 81 LEU A N 1
ATOM 599 C CA . LEU A 1 81 ? -6.466 8.201 -11.351 1.00 96.25 81 LEU A CA 1
ATOM 600 C C . LEU A 1 81 ? -5.031 8.711 -11.195 1.00 96.25 81 LEU A C 1
ATOM 602 O O . LEU A 1 81 ? -4.262 8.624 -12.143 1.00 96.25 81 LEU A O 1
ATOM 606 N N . GLU A 1 82 ? -4.669 9.177 -10.000 1.00 93.62 82 GLU A N 1
ATOM 607 C CA . GLU A 1 82 ? -3.312 9.648 -9.720 1.00 93.62 82 GLU A CA 1
ATOM 608 C C . GLU A 1 82 ? -2.241 8.562 -9.881 1.00 93.62 82 GLU A C 1
ATOM 610 O O . GLU A 1 82 ? -1.099 8.860 -10.191 1.00 93.62 82 GLU A O 1
ATOM 615 N N . LEU A 1 83 ? -2.588 7.276 -9.759 1.00 92.88 83 LEU A N 1
ATOM 616 C CA . LEU A 1 83 ? -1.620 6.197 -9.999 1.00 92.88 83 LEU A CA 1
ATOM 617 C C . LEU A 1 83 ? -1.203 6.070 -11.473 1.00 92.88 83 LEU A C 1
ATOM 619 O O . LEU A 1 83 ? -0.320 5.269 -11.777 1.00 92.88 83 LEU A O 1
ATOM 623 N N . ALA A 1 84 ? -1.873 6.782 -12.380 1.00 92.00 84 ALA A N 1
ATOM 624 C CA . ALA A 1 84 ? -1.643 6.732 -13.819 1.00 92.00 84 ALA A CA 1
ATOM 625 C C . ALA A 1 84 ? -1.037 8.026 -14.397 1.00 92.00 84 ALA A C 1
ATOM 627 O O . ALA A 1 84 ? -0.891 8.104 -15.619 1.00 92.00 84 ALA A O 1
ATOM 628 N N . VAL A 1 85 ? -0.731 9.026 -13.560 1.00 84.19 85 VAL A N 1
ATOM 629 C CA . VAL A 1 85 ? -0.130 10.316 -13.954 1.00 84.19 85 VAL A CA 1
ATOM 630 C C . VAL A 1 85 ? 1.370 10.298 -13.676 1.00 84.19 85 VAL A C 1
ATOM 632 O O . VAL A 1 85 ? 2.115 10.786 -14.556 1.00 84.19 85 VAL A O 1
#

Sequence (85 aa):
VDLPTYAFQRQRFWPEATPGRGGDVRAAGLGPAGHPLLGAAVELADADGFLFTGRLSLPTHPWLAEHTIRGTVVVPGTALLELAV

Solvent-accessible surface area (backbone atoms only — not comparable to full-atom values): 5758 Å² total; per-residue (Å²): 131,92,73,88,73,82,85,72,85,87,73,87,88,66,85,82,80,59,69,67,60,77,75,71,41,56,84,75,78,37,43,69,49,89,44,102,69,32,56,28,35,42,79,44,94,90,47,103,47,73,49,74,43,62,78,91,45,56,80,56,41,58,73,47,64,74,39,55,60,95,88,40,72,41,84,54,69,66,64,58,53,58,75,76,111